Protein AF-A0A1V0A5S8-F1 (afdb_monomer_lite)

Radius of gyration: 26.84 Å; chains: 1; bounding box: 81×25×40 Å

Organism: NCBI:txid1909395

pLDDT: mean 71.63, std 12.15, range [44.25, 92.56]

Sequence (105 aa):
MRYRMTFAVGLAVGYVLGSRAGRERYEQIKRTAQRVADNPRVQEVAGIVGAQASKAAGMARSKVGGTLQQRIPFLNSDGHQPETGTGWPDEEVADQKARESGIPY

Structure (mmCIF, N/CA/C/O backbone):
data_AF-A0A1V0A5S8-F1
#
_entry.id   AF-A0A1V0A5S8-F1
#
loop_
_atom_site.group_PDB
_atom_site.id
_atom_site.type_symbol
_atom_site.label_atom_id
_atom_site.label_alt_id
_atom_site.label_comp_id
_atom_site.label_asym_id
_atom_site.label_entity_id
_atom_site.label_seq_id
_atom_site.pdbx_PDB_ins_code
_atom_site.Cartn_x
_atom_site.Cartn_y
_atom_site.Cartn_z
_atom_site.occupancy
_atom_site.B_iso_or_equiv
_atom_site.auth_seq_id
_atom_site.auth_comp_id
_atom_site.auth_asym_id
_atom_site.auth_atom_id
_atom_site.pdbx_PDB_model_num
ATOM 1 N N . MET A 1 1 ? -16.756 5.481 -13.721 1.00 66.56 1 MET A N 1
ATOM 2 C CA . MET A 1 1 ? -16.433 5.751 -12.294 1.00 66.56 1 MET A CA 1
ATOM 3 C C . MET A 1 1 ? -15.517 4.701 -11.638 1.00 66.56 1 MET A C 1
ATOM 5 O O . MET A 1 1 ? -14.664 5.101 -10.859 1.00 66.56 1 MET A O 1
ATOM 9 N N . ARG A 1 2 ? -15.614 3.395 -11.955 1.00 67.56 2 ARG A N 1
ATOM 10 C CA . ARG A 1 2 ? -14.848 2.305 -11.292 1.00 67.56 2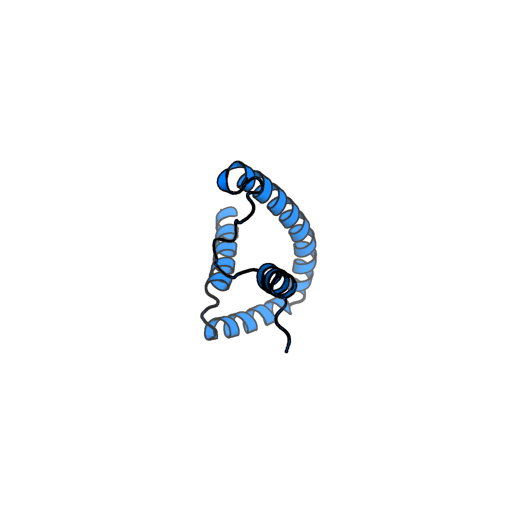 ARG A CA 1
ATOM 11 C C . ARG A 1 2 ? -13.312 2.455 -11.268 1.00 67.56 2 ARG A C 1
ATOM 13 O O . ARG A 1 2 ? -12.707 2.162 -10.247 1.00 67.56 2 ARG A O 1
ATOM 20 N N . TYR A 1 3 ? -12.693 2.973 -12.334 1.00 76.56 3 TYR A N 1
ATOM 21 C CA . TYR A 1 3 ? -11.224 3.094 -12.429 1.00 76.56 3 TYR A CA 1
ATOM 22 C C . TYR A 1 3 ? -10.617 4.140 -11.474 1.00 76.56 3 TYR A C 1
ATOM 24 O O . TYR A 1 3 ? -9.476 4.023 -11.038 1.00 76.56 3 TYR A O 1
ATOM 32 N N . ARG A 1 4 ? -11.395 5.170 -11.115 1.00 81.50 4 ARG A N 1
ATOM 33 C CA . ARG A 1 4 ? -10.944 6.242 -10.212 1.00 81.50 4 ARG A CA 1
ATOM 34 C C . ARG A 1 4 ? -10.854 5.746 -8.769 1.00 81.50 4 ARG A C 1
ATOM 36 O O . ARG A 1 4 ? -9.935 6.127 -8.058 1.00 81.50 4 ARG A O 1
ATOM 43 N N . MET A 1 5 ? -11.766 4.858 -8.368 1.00 87.75 5 MET A N 1
ATOM 44 C CA . MET A 1 5 ? -11.753 4.232 -7.042 1.00 87.75 5 MET A CA 1
ATOM 45 C C . MET A 1 5 ? -10.571 3.276 -6.881 1.00 87.75 5 MET A C 1
ATOM 47 O O . MET A 1 5 ? -9.856 3.367 -5.891 1.00 87.75 5 MET A O 1
ATOM 51 N N . THR A 1 6 ? -10.305 2.411 -7.865 1.00 86.75 6 THR A N 1
ATOM 52 C CA . THR A 1 6 ? -9.144 1.504 -7.814 1.00 86.75 6 THR A CA 1
ATOM 53 C C . THR A 1 6 ? -7.823 2.270 -7.816 1.00 86.75 6 THR A C 1
ATOM 55 O O . THR A 1 6 ? -6.911 1.917 -7.073 1.00 86.75 6 THR A O 1
ATOM 58 N N . PHE A 1 7 ? -7.732 3.354 -8.594 1.00 89.06 7 PHE A N 1
ATOM 59 C CA . PHE A 1 7 ? -6.561 4.228 -8.605 1.00 89.06 7 PHE A CA 1
ATOM 60 C C . PHE A 1 7 ? -6.364 4.951 -7.266 1.00 89.06 7 PHE A C 1
ATOM 62 O O . PHE A 1 7 ? -5.256 4.953 -6.744 1.00 89.06 7 PHE A O 1
ATOM 69 N N . ALA A 1 8 ? -7.430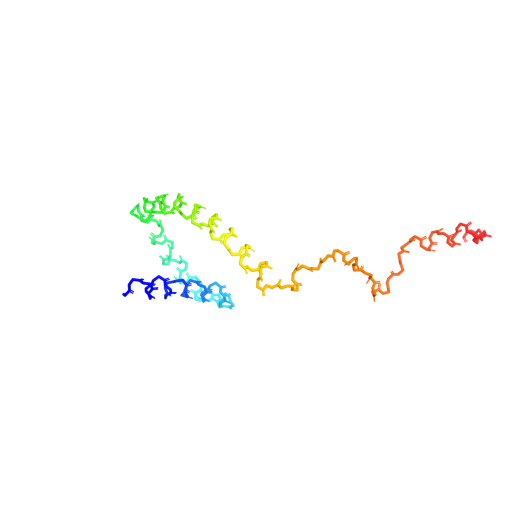 5.499 -6.674 1.00 92.56 8 ALA A N 1
ATOM 70 C CA . ALA A 1 8 ? -7.367 6.154 -5.368 1.00 92.56 8 ALA A CA 1
ATOM 71 C C . ALA A 1 8 ? -6.933 5.188 -4.253 1.00 92.56 8 ALA A C 1
ATOM 73 O O . ALA A 1 8 ? -6.089 5.540 -3.432 1.00 92.56 8 ALA A O 1
ATOM 74 N N . VAL A 1 9 ? -7.458 3.957 -4.256 1.00 89.94 9 VAL A N 1
ATOM 75 C CA . VAL A 1 9 ? -7.047 2.907 -3.310 1.00 89.94 9 VAL A CA 1
ATOM 76 C C . VAL A 1 9 ? -5.570 2.555 -3.501 1.00 89.94 9 VAL A C 1
ATOM 78 O O . VAL A 1 9 ? -4.825 2.515 -2.525 1.00 89.94 9 VAL A O 1
ATOM 81 N N . GLY A 1 10 ? -5.120 2.366 -4.745 1.00 89.81 10 GLY A N 1
ATOM 82 C CA . GLY A 1 10 ? -3.710 2.107 -5.047 1.00 89.81 10 GLY A CA 1
ATOM 83 C C . GLY A 1 10 ? -2.784 3.244 -4.601 1.00 89.81 10 GLY A C 1
ATOM 84 O O . GLY A 1 10 ? -1.748 2.987 -3.992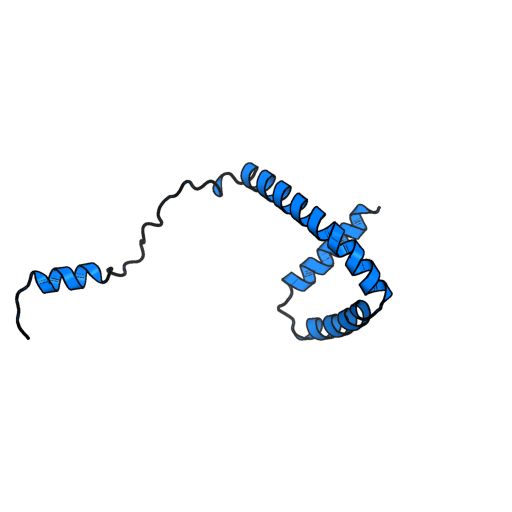 1.00 89.81 10 GLY A O 1
ATOM 85 N N . LEU A 1 11 ? -3.183 4.499 -4.833 1.00 92.25 11 LEU A N 1
ATOM 86 C CA . LEU A 1 11 ? -2.447 5.688 -4.394 1.00 92.25 11 LEU A CA 1
ATOM 87 C C . LEU A 1 11 ? -2.359 5.781 -2.872 1.00 92.25 11 LEU A C 1
ATOM 89 O O . LEU A 1 11 ? -1.288 6.067 -2.350 1.00 92.25 11 LEU A O 1
ATOM 93 N N . ALA A 1 12 ? -3.453 5.518 -2.157 1.00 87.19 12 ALA A N 1
ATOM 94 C CA . ALA A 1 12 ? -3.464 5.539 -0.699 1.00 87.19 12 ALA A CA 1
ATOM 95 C C . ALA A 1 12 ? -2.512 4.484 -0.113 1.00 87.19 12 ALA A C 1
ATOM 97 O O . ALA A 1 12 ? -1.707 4.797 0.763 1.00 87.19 12 ALA A O 1
ATOM 98 N N . VAL A 1 13 ? -2.551 3.253 -0.637 1.00 87.06 13 VAL A N 1
ATOM 99 C CA . VAL A 1 13 ? -1.642 2.173 -0.220 1.00 87.06 13 VAL A CA 1
ATOM 100 C C . VAL A 1 13 ? -0.185 2.526 -0.540 1.00 87.06 13 VAL A C 1
ATOM 102 O O . VAL A 1 13 ? 0.683 2.384 0.321 1.00 87.06 13 VAL A O 1
ATOM 105 N N . GLY A 1 14 ? 0.086 3.035 -1.745 1.00 86.75 14 GLY A N 1
ATOM 106 C CA . GLY A 1 14 ? 1.423 3.466 -2.157 1.00 86.75 14 GLY A CA 1
ATOM 107 C C . GLY A 1 14 ? 1.960 4.632 -1.325 1.00 86.75 14 GLY A C 1
ATOM 108 O O . GLY A 1 14 ? 3.128 4.625 -0.946 1.00 86.75 14 GLY A O 1
ATOM 109 N N . TYR A 1 15 ? 1.103 5.593 -0.973 1.00 84.00 15 TYR A N 1
ATOM 110 C CA . TYR A 1 15 ? 1.467 6.737 -0.142 1.00 84.00 15 TYR A CA 1
ATOM 111 C C . TYR A 1 15 ? 1.853 6.304 1.271 1.00 84.00 15 TYR A C 1
ATOM 113 O O . TYR A 1 15 ? 2.881 6.744 1.761 1.00 84.00 15 TYR A O 1
ATOM 121 N N . VAL A 1 16 ? 1.105 5.386 1.895 1.00 76.44 16 VAL A N 1
ATOM 122 C CA . VAL A 1 16 ? 1.431 4.867 3.237 1.00 76.44 16 VAL A CA 1
ATOM 123 C C . VAL A 1 16 ? 2.746 4.081 3.242 1.00 76.44 16 VAL A C 1
ATOM 125 O O . VAL A 1 16 ? 3.542 4.227 4.172 1.00 76.44 16 VAL A O 1
ATOM 128 N N . LEU A 1 17 ? 2.997 3.260 2.212 1.00 80.56 17 LEU A N 1
ATOM 129 C CA . LEU A 1 17 ? 4.266 2.537 2.073 1.00 80.56 17 LEU A CA 1
ATOM 130 C C . LEU A 1 17 ? 5.447 3.483 1.798 1.00 80.56 17 LEU A C 1
ATOM 132 O O . LEU A 1 17 ? 6.524 3.273 2.350 1.00 80.56 17 LEU A O 1
ATOM 136 N N . GLY A 1 18 ? 5.252 4.519 0.977 1.00 76.56 18 GLY A N 1
ATOM 137 C CA . GLY A 1 18 ? 6.275 5.524 0.670 1.00 76.56 18 GLY A CA 1
ATOM 138 C C . GLY A 1 18 ? 6.539 6.490 1.828 1.00 76.56 18 GLY A C 1
ATOM 139 O O . GLY A 1 18 ? 7.671 6.907 2.047 1.00 76.56 18 GLY A O 1
ATOM 140 N N . SER A 1 19 ? 5.520 6.790 2.634 1.00 72.38 19 SER A N 1
ATOM 141 C CA . SER A 1 19 ? 5.603 7.688 3.787 1.00 72.38 19 SER A CA 1
ATOM 142 C C . SER A 1 19 ? 6.019 6.981 5.081 1.00 72.38 19 SER A C 1
ATOM 144 O O . SER A 1 19 ? 5.787 7.518 6.167 1.00 72.38 19 SER A O 1
ATOM 146 N N . ARG A 1 20 ? 6.611 5.776 5.013 1.00 65.50 20 ARG A N 1
ATOM 147 C CA . ARG A 1 20 ? 6.969 4.933 6.178 1.00 65.50 20 ARG A CA 1
ATOM 148 C C . ARG A 1 20 ? 7.935 5.597 7.184 1.00 65.50 20 ARG A C 1
ATOM 150 O O . ARG A 1 20 ? 8.244 5.006 8.212 1.00 65.50 20 ARG A O 1
ATOM 157 N N . ALA A 1 21 ? 8.354 6.840 6.958 1.00 63.34 21 ALA A N 1
ATOM 158 C CA . ALA A 1 21 ? 9.097 7.667 7.907 1.00 63.34 21 ALA A CA 1
ATOM 159 C C . ALA A 1 21 ? 8.311 8.062 9.186 1.00 63.34 21 ALA A C 1
ATOM 161 O O . ALA A 1 21 ? 8.920 8.525 10.145 1.00 63.34 21 ALA A O 1
ATOM 162 N N . GLY A 1 22 ? 6.984 7.867 9.257 1.00 62.25 22 GLY A N 1
ATOM 163 C CA . GLY A 1 22 ? 6.167 8.222 10.433 1.00 62.25 22 GLY A CA 1
ATOM 164 C C . GLY A 1 22 ? 5.743 7.023 11.291 1.00 62.25 22 GLY A C 1
ATOM 165 O O . GLY A 1 22 ? 4.676 6.450 11.061 1.00 62.25 22 GLY A O 1
ATOM 166 N N . ARG A 1 23 ? 6.535 6.644 12.307 1.00 66.25 23 ARG A N 1
ATOM 167 C CA . ARG A 1 23 ? 6.246 5.474 13.171 1.00 66.25 23 ARG A CA 1
ATOM 168 C C . ARG A 1 23 ? 4.921 5.559 13.943 1.00 66.25 23 ARG A C 1
ATOM 170 O O . ARG A 1 23 ? 4.296 4.527 14.162 1.00 66.25 23 ARG A O 1
ATOM 177 N N . GLU A 1 24 ? 4.456 6.752 14.310 1.00 64.12 24 GLU A N 1
ATOM 178 C CA . GLU A 1 24 ? 3.203 6.916 15.072 1.00 64.12 24 GLU A CA 1
ATOM 179 C C . GLU A 1 24 ? 1.944 6.563 14.272 1.00 64.12 24 GLU A C 1
ATOM 181 O O . GLU A 1 24 ? 1.029 5.925 14.793 1.00 64.12 24 GLU A O 1
ATOM 186 N N . ARG A 1 25 ? 1.883 6.937 12.988 1.00 67.25 25 ARG A N 1
ATOM 187 C CA . ARG A 1 25 ? 0.710 6.639 12.149 1.00 67.25 25 ARG A CA 1
ATOM 188 C C . ARG A 1 25 ? 0.660 5.186 11.707 1.00 67.25 25 ARG A C 1
ATOM 190 O O . ARG A 1 25 ? -0.431 4.646 11.531 1.00 67.25 25 ARG A O 1
ATOM 197 N N . TYR A 1 26 ? 1.815 4.543 11.571 1.00 66.88 26 TYR A N 1
ATOM 198 C CA . TYR A 1 26 ? 1.879 3.142 11.179 1.00 66.88 26 TYR A CA 1
ATOM 199 C C . TYR A 1 26 ? 1.233 2.227 12.227 1.00 66.88 26 TYR A C 1
ATOM 201 O O . TYR A 1 26 ? 0.475 1.337 11.860 1.00 66.88 26 TYR A O 1
ATOM 209 N N . GLU A 1 27 ? 1.448 2.482 13.521 1.00 70.81 27 GLU A N 1
ATOM 210 C CA . GLU A 1 27 ? 0.882 1.661 14.603 1.00 70.81 27 GLU A CA 1
ATOM 211 C C . GLU A 1 27 ? -0.653 1.749 14.685 1.00 70.81 27 GLU A C 1
ATOM 213 O O . GLU A 1 27 ? -1.334 0.733 14.859 1.00 70.81 27 GLU A O 1
ATOM 218 N N . GLN A 1 28 ? -1.232 2.938 14.475 1.00 66.81 28 GLN A N 1
ATOM 219 C CA . GLN A 1 28 ? -2.694 3.102 14.454 1.00 66.81 28 GLN A CA 1
ATOM 220 C C . GLN A 1 28 ? -3.335 2.406 13.249 1.00 66.81 28 GLN A C 1
ATOM 222 O O . GLN A 1 28 ? -4.351 1.710 13.374 1.00 66.81 28 GLN A O 1
ATOM 227 N N . ILE A 1 29 ? -2.715 2.553 12.077 1.00 73.62 29 ILE A N 1
ATOM 228 C CA . ILE A 1 29 ? -3.161 1.882 10.855 1.00 73.62 29 ILE A CA 1
ATOM 229 C C . ILE A 1 29 ? -3.009 0.368 11.013 1.00 73.62 29 ILE A C 1
ATOM 231 O O . ILE A 1 29 ? -3.924 -0.364 10.652 1.00 73.62 29 ILE A O 1
ATOM 235 N N . LYS A 1 30 ? -1.918 -0.104 11.624 1.00 76.19 30 LYS A N 1
ATOM 236 C CA . LYS A 1 30 ? -1.654 -1.524 11.864 1.00 76.19 30 LYS A CA 1
ATOM 237 C C . LYS A 1 30 ? -2.724 -2.163 12.739 1.00 76.19 30 LYS A C 1
ATOM 239 O O . LYS A 1 30 ? -3.286 -3.165 12.324 1.00 76.19 30 LYS A O 1
ATOM 244 N N . ARG A 1 31 ? -3.087 -1.569 13.884 1.00 77.69 31 ARG A N 1
ATOM 245 C CA . ARG A 1 31 ? -4.177 -2.093 14.741 1.00 77.69 31 ARG A CA 1
ATOM 246 C C . ARG A 1 31 ? -5.503 -2.226 13.997 1.00 77.69 31 ARG A C 1
ATOM 248 O O . ARG A 1 31 ? -6.239 -3.191 14.194 1.00 77.69 31 ARG A O 1
ATOM 255 N N . THR A 1 32 ? -5.808 -1.242 13.160 1.00 7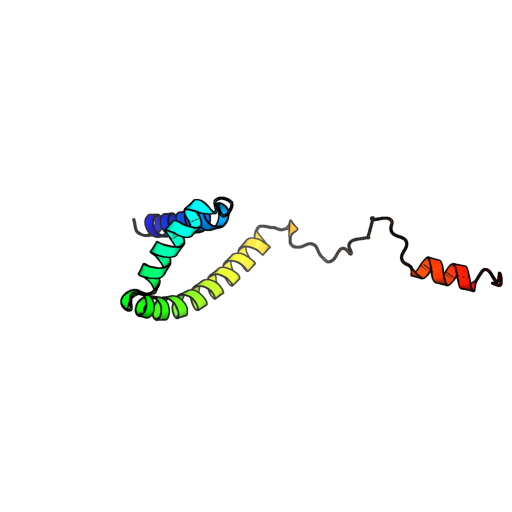6.88 32 THR A N 1
ATOM 256 C CA . THR A 1 32 ? -7.063 -1.205 12.404 1.00 76.88 32 THR A CA 1
ATOM 257 C C . THR A 1 32 ? -7.030 -2.220 11.263 1.00 76.88 32 THR A C 1
ATOM 259 O O . THR A 1 32 ? -7.983 -2.970 11.079 1.00 76.88 32 THR A O 1
ATOM 262 N N . ALA A 1 33 ? -5.902 -2.317 10.559 1.00 78.06 33 ALA A N 1
ATOM 263 C CA . ALA A 1 33 ? -5.660 -3.318 9.530 1.00 78.06 33 ALA A CA 1
ATOM 264 C C . ALA A 1 33 ? -5.709 -4.743 10.096 1.00 78.06 33 ALA A C 1
ATOM 266 O O . ALA A 1 33 ? -6.298 -5.610 9.461 1.00 78.06 33 ALA A O 1
ATOM 267 N N . GLN A 1 34 ? -5.168 -4.969 11.297 1.00 78.75 34 GLN A N 1
ATOM 268 C CA . GLN A 1 34 ? -5.206 -6.262 11.984 1.00 78.75 34 GLN A CA 1
ATOM 269 C C . GLN A 1 34 ? -6.655 -6.705 12.215 1.00 78.75 34 GLN A C 1
ATOM 271 O O . GLN A 1 34 ? -7.052 -7.762 11.748 1.00 78.75 34 GLN A O 1
ATOM 276 N N . ARG A 1 35 ? -7.494 -5.838 12.803 1.00 80.06 35 ARG A N 1
ATOM 277 C CA . ARG A 1 35 ? -8.923 -6.138 13.021 1.00 80.06 35 ARG A CA 1
ATOM 278 C C . ARG A 1 35 ? -9.692 -6.412 11.735 1.00 80.06 35 ARG A C 1
ATOM 280 O O . ARG A 1 35 ? -10.619 -7.216 11.735 1.00 80.06 35 ARG A O 1
ATOM 287 N N . VAL A 1 36 ? -9.356 -5.707 10.658 1.00 81.75 36 VAL A N 1
ATOM 288 C CA . VAL A 1 36 ? -9.988 -5.928 9.354 1.00 81.75 36 VAL A CA 1
ATOM 289 C C . VAL A 1 36 ? -9.530 -7.264 8.766 1.00 81.75 36 VAL A C 1
ATOM 291 O O . VAL A 1 36 ? -10.364 -8.008 8.263 1.00 81.75 36 VAL A O 1
ATOM 294 N N . ALA A 1 37 ? -8.244 -7.598 8.876 1.00 79.38 37 ALA A N 1
ATOM 295 C CA . ALA A 1 37 ? -7.687 -8.870 8.419 1.00 79.38 37 ALA A CA 1
ATOM 296 C C . ALA A 1 37 ? -8.200 -10.078 9.226 1.00 79.38 37 ALA A C 1
ATOM 298 O O . ALA A 1 37 ? -8.411 -11.147 8.656 1.00 79.38 37 ALA A O 1
ATOM 299 N N . ASP A 1 38 ? -8.460 -9.901 10.522 1.00 80.69 38 ASP A N 1
ATOM 300 C CA . ASP A 1 38 ? -8.976 -10.948 11.412 1.00 80.69 38 ASP A CA 1
ATOM 301 C C . ASP A 1 38 ? -10.449 -11.307 11.133 1.00 80.69 38 ASP A C 1
ATOM 303 O O . ASP A 1 38 ? -10.954 -12.308 11.639 1.00 80.69 38 ASP A O 1
ATOM 307 N N . ASN A 1 39 ? -11.166 -10.527 10.315 1.00 83.81 39 ASN A N 1
ATOM 308 C CA . ASN A 1 39 ? -12.556 -10.822 9.983 1.00 83.81 39 ASN A CA 1
ATOM 309 C C . ASN A 1 39 ? -12.646 -12.006 8.992 1.00 83.81 39 ASN A C 1
ATOM 311 O O . ASN A 1 39 ? -12.062 -11.928 7.907 1.00 83.81 39 ASN A O 1
ATOM 315 N N . PRO A 1 40 ? -13.432 -13.064 9.278 1.00 76.25 40 PRO A N 1
ATOM 316 C CA . PRO A 1 40 ? -13.559 -14.231 8.398 1.00 76.25 40 PRO A CA 1
ATOM 317 C C . PRO A 1 40 ? -14.026 -13.881 6.978 1.00 76.25 40 PRO A C 1
ATOM 319 O O . PRO A 1 40 ? -13.574 -14.495 6.015 1.00 76.25 40 PRO A O 1
ATOM 322 N N . ARG A 1 41 ? -14.841 -12.828 6.811 1.00 81.31 41 ARG A N 1
ATOM 323 C CA . ARG A 1 41 ? -15.244 -12.341 5.478 1.00 81.31 41 ARG A CA 1
ATOM 324 C C . ARG A 1 41 ? -14.065 -11.811 4.668 1.00 81.31 41 ARG A C 1
ATOM 326 O O . ARG A 1 41 ? -14.045 -11.926 3.448 1.00 81.31 41 ARG A O 1
ATOM 333 N N . VAL A 1 42 ? -13.085 -11.210 5.337 1.00 77.75 42 VAL A N 1
ATOM 334 C CA . VAL A 1 42 ? -11.879 -10.692 4.688 1.00 77.75 42 VAL A CA 1
ATOM 335 C C . VAL A 1 42 ? -10.918 -11.829 4.371 1.00 77.75 42 VAL A C 1
ATOM 337 O O . VAL A 1 42 ? -10.298 -11.782 3.319 1.00 77.75 42 VAL A O 1
ATOM 340 N N . GLN A 1 43 ? -10.844 -12.876 5.197 1.00 80.44 43 GLN A N 1
ATOM 341 C CA . GLN A 1 43 ? -10.042 -14.071 4.906 1.00 80.44 43 GLN A CA 1
ATOM 342 C C . GLN A 1 43 ? -10.568 -14.846 3.689 1.00 80.44 43 GLN A C 1
ATOM 344 O O . GLN A 1 43 ? -9.791 -15.223 2.813 1.00 80.44 43 GLN A O 1
ATOM 349 N N . GLU A 1 44 ? -11.887 -15.020 3.591 1.00 78.75 44 GLU A N 1
ATOM 350 C CA . GLU A 1 44 ? -12.535 -15.679 2.451 1.00 78.75 44 GLU A CA 1
ATOM 351 C C . GLU A 1 44 ? -12.297 -14.899 1.148 1.00 78.75 44 GLU A C 1
ATOM 353 O O . GLU A 1 44 ? -11.857 -15.451 0.135 1.00 78.75 44 GLU A O 1
ATOM 358 N N . VAL A 1 4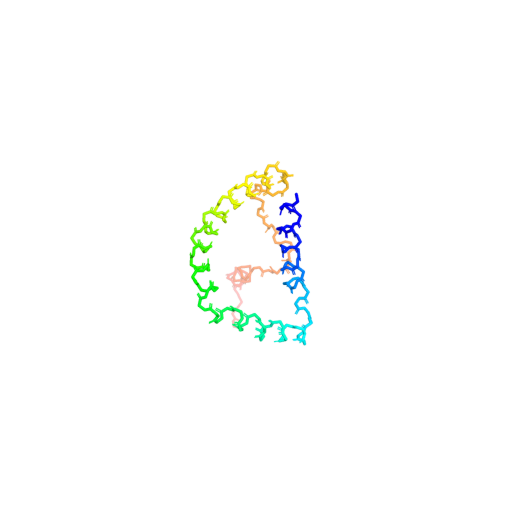5 ? -12.479 -13.576 1.196 1.00 81.62 45 VAL A N 1
ATOM 359 C CA . VAL A 1 45 ? -12.189 -12.692 0.062 1.00 81.62 45 VAL A CA 1
ATOM 360 C C . VAL A 1 45 ? -10.692 -12.661 -0.245 1.00 81.62 45 VAL A C 1
ATOM 362 O O . VAL A 1 45 ? -10.321 -12.689 -1.415 1.00 81.62 45 VAL A O 1
ATOM 365 N N . ALA A 1 46 ? -9.816 -12.658 0.760 1.00 80.88 46 ALA A N 1
ATOM 366 C CA . ALA A 1 46 ? -8.368 -12.672 0.572 1.00 80.88 46 ALA A CA 1
ATOM 367 C C . ALA A 1 46 ? -7.887 -13.954 -0.118 1.00 80.88 46 ALA A C 1
ATOM 369 O O . ALA A 1 46 ? -6.987 -13.873 -0.950 1.00 80.88 46 ALA A O 1
ATOM 370 N N . GLY A 1 47 ? -8.502 -15.109 0.153 1.00 78.25 47 GLY A N 1
ATOM 371 C CA . GLY A 1 47 ? -8.199 -16.358 -0.553 1.00 78.25 47 GLY A CA 1
ATOM 372 C C . GLY A 1 47 ? -8.525 -16.279 -2.048 1.00 78.25 47 GLY A C 1
ATOM 373 O O . GLY A 1 47 ? -7.689 -16.597 -2.897 1.00 78.25 47 GLY A O 1
ATOM 374 N N . ILE A 1 48 ? -9.713 -15.769 -2.385 1.00 81.06 48 ILE A N 1
ATOM 375 C CA . ILE A 1 48 ? -10.165 -15.605 -3.777 1.00 81.06 48 ILE A CA 1
ATOM 376 C C . ILE A 1 48 ? -9.325 -14.543 -4.501 1.00 81.06 48 ILE A C 1
ATOM 378 O O . ILE A 1 48 ? -8.861 -14.746 -5.628 1.00 81.06 48 ILE A O 1
ATOM 382 N N . VAL A 1 49 ? -9.100 -13.410 -3.836 1.00 81.94 49 VAL A N 1
ATOM 383 C CA . VAL A 1 49 ? -8.302 -12.298 -4.353 1.00 81.94 49 VAL A CA 1
ATOM 384 C C . VAL A 1 49 ? -6.843 -12.706 -4.490 1.00 81.94 49 VAL A C 1
ATOM 386 O O . VAL A 1 49 ? -6.230 -12.322 -5.472 1.00 81.94 49 VAL A O 1
ATOM 389 N N . GLY A 1 50 ? -6.287 -13.519 -3.591 1.00 79.19 50 GLY A N 1
ATOM 390 C CA . GLY A 1 50 ? -4.906 -14.000 -3.656 1.00 79.19 50 GLY A CA 1
ATOM 391 C C . GLY A 1 50 ? -4.627 -14.812 -4.922 1.00 79.19 50 GLY A C 1
ATOM 392 O O . GLY A 1 50 ? -3.665 -14.537 -5.639 1.00 79.19 50 GLY A O 1
ATOM 393 N N . ALA A 1 51 ? -5.518 -15.746 -5.267 1.00 81.12 51 ALA A N 1
ATOM 394 C CA . ALA A 1 51 ? -5.395 -16.537 -6.493 1.00 81.12 51 ALA A CA 1
ATOM 395 C C . ALA A 1 51 ? -5.467 -15.669 -7.766 1.00 81.12 51 ALA A C 1
ATOM 397 O O . ALA A 1 51 ? -4.711 -15.876 -8.722 1.00 81.12 51 ALA A O 1
ATOM 398 N N . GLN A 1 52 ? -6.348 -14.664 -7.781 1.00 82.25 52 GLN A N 1
ATOM 399 C CA . GLN A 1 52 ? -6.454 -13.714 -8.892 1.00 82.25 52 GLN A CA 1
ATOM 400 C C . GLN A 1 52 ? -5.288 -12.719 -8.922 1.00 82.25 52 GLN A C 1
ATOM 402 O O . GLN A 1 52 ? -4.801 -12.375 -10.000 1.00 82.25 52 GLN A O 1
ATOM 407 N N . ALA A 1 53 ? -4.800 -12.304 -7.756 1.00 84.12 53 ALA A N 1
ATOM 408 C CA . ALA A 1 53 ? -3.688 -11.386 -7.593 1.00 84.12 53 ALA A CA 1
ATOM 409 C C . ALA A 1 53 ? -2.397 -11.999 -8.126 1.00 84.12 53 ALA A C 1
ATOM 411 O O . ALA A 1 53 ? -1.675 -11.305 -8.829 1.00 84.12 53 ALA A O 1
ATOM 412 N N . SER A 1 54 ? -2.129 -13.289 -7.899 1.00 83.12 54 SER A N 1
ATOM 413 C CA . SER A 1 54 ? -0.943 -13.949 -8.465 1.00 83.12 54 SER A CA 1
ATOM 414 C C . SER A 1 54 ? -0.968 -13.977 -9.998 1.00 83.12 54 SER A C 1
ATOM 416 O O . SER A 1 54 ? 0.036 -13.661 -10.637 1.00 83.12 54 SER A O 1
ATOM 418 N N . LYS A 1 55 ? -2.125 -14.271 -10.612 1.00 84.44 55 LYS A N 1
ATOM 419 C CA . LYS A 1 55 ? -2.284 -14.206 -12.078 1.00 84.44 55 LYS A CA 1
ATOM 420 C C . LYS A 1 55 ? -2.137 -12.778 -12.606 1.00 84.44 55 LYS A C 1
ATOM 422 O O . LYS A 1 55 ? -1.438 -12.555 -13.594 1.00 84.44 55 LYS A O 1
ATOM 427 N N . ALA A 1 56 ? -2.771 -11.812 -11.944 1.00 85.31 56 ALA A N 1
ATOM 428 C CA . ALA A 1 56 ? -2.685 -10.403 -12.306 1.00 85.31 56 ALA A CA 1
ATOM 429 C C . ALA A 1 56 ? -1.261 -9.853 -12.133 1.00 85.31 56 ALA A C 1
ATOM 431 O O . ALA A 1 56 ? -0.792 -9.116 -12.992 1.00 85.31 56 ALA A O 1
ATOM 432 N N . ALA A 1 57 ? -0.548 -10.252 -11.080 1.00 85.12 57 ALA A N 1
ATOM 433 C CA . ALA A 1 57 ? 0.836 -9.876 -10.816 1.00 85.12 57 ALA A CA 1
ATOM 434 C C . ALA A 1 57 ? 1.793 -10.470 -11.854 1.00 85.12 57 ALA A C 1
ATOM 436 O O . ALA A 1 57 ? 2.691 -9.769 -12.314 1.00 85.12 57 ALA A O 1
ATOM 437 N N . GLY A 1 58 ? 1.577 -11.722 -12.271 1.00 86.25 58 GLY A N 1
ATOM 438 C CA . GLY A 1 58 ? 2.310 -12.332 -13.382 1.00 86.25 58 GLY A CA 1
ATOM 439 C C . GLY A 1 58 ? 2.128 -11.540 -14.679 1.00 86.25 58 GLY A C 1
ATOM 440 O O . GLY A 1 58 ? 3.106 -11.097 -15.276 1.00 86.25 58 GLY A O 1
ATOM 441 N N . MET A 1 59 ? 0.878 -11.255 -15.058 1.00 85.94 59 MET A N 1
ATOM 442 C CA . MET A 1 59 ? 0.572 -10.436 -16.239 1.00 85.94 59 MET A CA 1
ATOM 443 C C . MET A 1 59 ? 1.115 -9.006 -16.133 1.00 85.94 59 MET A C 1
ATOM 445 O O . MET A 1 59 ? 1.622 -8.467 -17.117 1.00 85.94 59 MET A O 1
ATOM 449 N N . ALA A 1 60 ? 1.033 -8.389 -14.954 1.00 84.94 60 ALA A N 1
ATOM 450 C CA . ALA A 1 60 ? 1.570 -7.061 -14.704 1.00 84.94 60 ALA A CA 1
ATOM 451 C C . ALA A 1 60 ? 3.094 -7.050 -14.850 1.00 84.94 60 ALA A C 1
ATOM 453 O O . ALA A 1 60 ? 3.604 -6.185 -15.548 1.00 84.94 60 ALA A O 1
ATOM 454 N N . ARG A 1 61 ? 3.822 -8.027 -14.290 1.00 83.31 61 ARG A N 1
ATOM 455 C CA . ARG A 1 61 ? 5.280 -8.149 -14.465 1.00 83.31 61 ARG A CA 1
ATOM 456 C C . ARG A 1 61 ? 5.666 -8.332 -15.927 1.00 83.31 61 ARG A C 1
ATOM 458 O O . ARG A 1 61 ? 6.563 -7.638 -16.384 1.00 83.31 61 ARG A O 1
ATOM 465 N N . SER A 1 62 ? 4.974 -9.192 -16.674 1.00 82.56 62 SER A N 1
ATOM 466 C CA . SER A 1 62 ? 5.269 -9.402 -18.098 1.00 82.56 62 SER A CA 1
ATOM 467 C C . SER A 1 62 ? 5.009 -8.150 -18.939 1.00 82.56 62 SER A C 1
ATOM 469 O O . SER A 1 62 ? 5.831 -7.788 -19.777 1.00 82.56 62 SER A O 1
ATOM 471 N N . LYS A 1 63 ? 3.896 -7.444 -18.698 1.00 82.38 63 LYS A N 1
ATOM 472 C CA . LYS A 1 63 ? 3.591 -6.197 -19.414 1.00 82.38 63 LYS A CA 1
ATOM 473 C C . LYS A 1 63 ? 4.515 -5.060 -19.007 1.00 82.38 63 LYS A C 1
ATOM 475 O O . LYS A 1 63 ? 4.981 -4.330 -19.873 1.00 82.38 63 LYS A O 1
ATOM 480 N N . VAL A 1 64 ? 4.787 -4.899 -17.718 1.00 80.12 64 VAL A N 1
ATOM 481 C CA . VAL A 1 64 ? 5.671 -3.849 -17.207 1.00 80.12 64 VAL A CA 1
ATOM 482 C C . VAL A 1 64 ? 7.107 -4.112 -17.650 1.00 80.12 64 VAL A C 1
ATOM 484 O O . VAL A 1 64 ? 7.724 -3.190 -18.153 1.00 80.12 64 VAL A O 1
ATOM 487 N N . GLY A 1 65 ? 7.600 -5.351 -17.599 1.00 77.62 65 GLY A N 1
ATOM 488 C CA . GLY A 1 65 ? 8.910 -5.730 -18.135 1.00 77.62 65 GLY A CA 1
ATOM 489 C C . GLY A 1 65 ? 9.031 -5.444 -19.631 1.00 77.62 65 GLY A C 1
ATOM 490 O O . GLY A 1 65 ? 9.924 -4.713 -20.032 1.00 77.62 65 GLY A O 1
ATOM 491 N N . GLY A 1 66 ? 8.081 -5.909 -20.452 1.00 73.12 66 GLY A N 1
ATOM 492 C CA . GLY A 1 66 ? 8.116 -5.666 -21.900 1.00 73.12 66 GLY A CA 1
ATOM 493 C C . GLY A 1 66 ? 7.960 -4.190 -22.286 1.00 73.12 66 GLY A C 1
ATOM 494 O O . GLY A 1 66 ? 8.628 -3.709 -23.195 1.00 73.12 66 GLY A O 1
ATOM 495 N N . THR A 1 67 ? 7.112 -3.438 -21.579 1.00 75.31 67 THR A N 1
ATOM 496 C CA . THR A 1 67 ? 6.873 -2.020 -21.897 1.00 75.31 67 THR A CA 1
ATOM 497 C C . THR A 1 67 ? 7.966 -1.111 -21.334 1.00 75.31 67 THR A C 1
ATOM 499 O O . THR A 1 67 ? 8.289 -0.107 -21.964 1.00 75.31 67 THR A O 1
ATOM 502 N N . LEU A 1 68 ? 8.546 -1.441 -20.174 1.00 73.19 68 LEU A N 1
ATOM 503 C CA . LEU A 1 68 ? 9.694 -0.721 -19.619 1.00 73.19 68 LEU A CA 1
ATOM 504 C C . LEU A 1 68 ? 10.947 -0.979 -20.447 1.00 73.19 68 LEU A C 1
ATOM 506 O O . LEU A 1 68 ? 11.587 -0.005 -20.818 1.00 73.19 68 LEU A O 1
ATOM 510 N N . GLN A 1 69 ? 11.244 -2.231 -20.817 1.00 66.75 69 GLN A N 1
ATOM 511 C CA . GLN A 1 69 ? 12.386 -2.545 -21.687 1.00 66.75 69 GLN A CA 1
ATOM 512 C C . GLN A 1 69 ? 12.286 -1.799 -23.025 1.00 66.75 69 GLN A C 1
ATOM 514 O O . GLN A 1 69 ? 13.276 -1.297 -23.541 1.00 66.75 69 GLN A O 1
ATOM 519 N N . GLN A 1 70 ? 11.069 -1.670 -23.563 1.00 68.69 70 GLN A N 1
ATOM 520 C CA . GLN A 1 70 ? 10.836 -0.999 -24.841 1.00 68.69 70 GLN A CA 1
ATOM 521 C C . GLN A 1 70 ? 10.834 0.536 -24.755 1.00 68.69 70 GLN A C 1
ATOM 523 O O . GLN A 1 70 ? 11.100 1.203 -25.751 1.00 68.69 70 GLN A O 1
ATOM 528 N N . ARG A 1 71 ? 10.505 1.122 -23.596 1.00 70.50 71 ARG A N 1
ATOM 529 C CA . ARG A 1 71 ? 10.473 2.587 -23.405 1.00 70.50 71 ARG A CA 1
ATOM 530 C C . ARG A 1 71 ? 11.733 3.150 -22.765 1.00 70.50 71 ARG A C 1
ATOM 532 O O . ARG A 1 71 ? 11.929 4.361 -22.807 1.00 70.50 71 ARG A O 1
ATOM 539 N N . ILE A 1 72 ? 12.558 2.295 -22.176 1.00 67.19 72 ILE A N 1
ATOM 540 C CA . ILE A 1 72 ? 13.797 2.661 -21.509 1.00 67.19 72 ILE A CA 1
ATOM 541 C C . ILE A 1 72 ? 14.967 2.017 -22.271 1.00 67.19 72 ILE A C 1
ATOM 543 O O . ILE A 1 72 ? 15.454 0.957 -21.882 1.00 67.19 72 ILE A O 1
ATOM 547 N N . PRO A 1 73 ? 15.448 2.653 -23.356 1.00 61.28 73 PRO A N 1
ATOM 548 C CA . PRO A 1 73 ? 16.604 2.159 -24.104 1.00 61.28 73 PRO A CA 1
ATOM 549 C C . PRO A 1 73 ? 17.908 2.191 -23.287 1.00 61.28 73 PRO A C 1
ATOM 551 O O . PRO A 1 73 ? 18.856 1.512 -23.650 1.00 61.28 73 PRO A O 1
ATOM 554 N N . PHE A 1 74 ? 17.957 2.919 -22.162 1.00 65.56 74 PHE A N 1
ATOM 555 C CA . PHE A 1 74 ? 19.138 2.998 -21.291 1.00 65.56 74 PHE A CA 1
ATOM 556 C C . PHE A 1 74 ? 19.279 1.837 -20.288 1.00 65.56 74 PHE A C 1
ATOM 558 O O . PHE A 1 74 ? 20.268 1.782 -19.568 1.00 65.56 74 PHE A O 1
ATOM 565 N N . LEU A 1 75 ? 18.299 0.926 -20.200 1.00 66.94 75 LEU A N 1
ATOM 566 C CA . LEU A 1 75 ? 18.434 -0.325 -19.434 1.00 66.94 75 LEU A CA 1
ATOM 567 C C . LEU A 1 75 ? 18.994 -1.471 -20.298 1.00 66.94 75 LEU A C 1
ATOM 569 O O . LEU A 1 75 ? 19.409 -2.488 -19.747 1.00 66.94 75 LEU A O 1
ATOM 573 N N . ASN A 1 76 ? 19.049 -1.300 -21.626 1.00 62.09 76 ASN A N 1
ATOM 574 C CA . ASN A 1 76 ? 19.874 -2.114 -22.523 1.00 62.09 76 ASN A CA 1
ATOM 575 C C . ASN A 1 76 ? 21.315 -1.585 -22.483 1.00 62.09 76 ASN A C 1
ATOM 577 O O . ASN A 1 76 ? 21.833 -1.072 -23.469 1.00 62.09 76 ASN A O 1
ATOM 581 N N . SER A 1 77 ? 21.956 -1.667 -21.322 1.00 59.91 77 SER A N 1
ATOM 582 C CA . SER A 1 77 ? 23.412 -1.605 -21.289 1.00 59.91 77 SER A CA 1
ATOM 583 C C . SER A 1 77 ? 23.906 -3.027 -21.495 1.00 59.91 77 SER A C 1
ATOM 585 O O . SER A 1 77 ? 23.939 -3.825 -20.558 1.00 59.91 77 SER A O 1
ATOM 587 N N . ASP A 1 78 ? 24.228 -3.350 -22.748 1.00 56.59 78 ASP A N 1
ATOM 588 C CA . ASP A 1 78 ? 25.115 -4.459 -23.082 1.00 56.59 78 ASP A CA 1
ATOM 589 C C . ASP A 1 78 ? 26.324 -4.401 -22.148 1.00 56.59 78 ASP A C 1
ATOM 591 O O . ASP A 1 78 ? 26.883 -3.324 -21.941 1.00 56.59 78 ASP A O 1
ATOM 595 N N . GLY A 1 79 ? 26.678 -5.537 -21.547 1.00 53.72 79 GLY A N 1
ATOM 596 C CA . GLY A 1 79 ? 27.652 -5.650 -20.464 1.00 53.72 79 GLY A CA 1
ATOM 597 C C . GLY A 1 79 ? 28.949 -4.872 -20.689 1.00 53.72 79 GLY A C 1
ATOM 598 O O . GLY A 1 79 ? 29.934 -5.421 -21.169 1.00 53.72 79 GLY A O 1
ATOM 599 N N . HIS A 1 80 ? 28.965 -3.613 -20.263 1.00 48.00 80 HIS A N 1
ATOM 600 C CA . HIS A 1 80 ? 30.179 -2.885 -19.961 1.00 48.00 80 HIS A CA 1
ATOM 601 C C . HIS A 1 80 ? 30.501 -3.188 -18.509 1.00 48.00 80 HIS A C 1
ATOM 603 O O . HIS A 1 80 ? 29.835 -2.745 -17.573 1.00 48.00 80 HIS A O 1
ATOM 609 N N . GLN A 1 81 ? 31.487 -4.067 -18.383 1.00 52.97 81 GLN A N 1
ATOM 610 C CA . GLN A 1 81 ? 32.340 -4.251 -17.227 1.00 52.97 81 GLN A CA 1
ATOM 611 C C . GLN A 1 81 ? 32.486 -2.912 -16.487 1.00 52.97 81 GLN A C 1
ATOM 613 O O . GLN A 1 81 ? 32.944 -1.952 -17.103 1.00 52.97 81 GLN A O 1
ATOM 618 N N . PRO A 1 82 ? 32.071 -2.793 -15.213 1.00 51.62 82 PRO A N 1
ATOM 619 C CA . PRO A 1 82 ? 32.476 -1.651 -14.420 1.00 51.62 82 PRO A CA 1
ATOM 620 C C . PRO A 1 82 ? 33.984 -1.787 -14.237 1.00 51.62 82 PRO A C 1
ATOM 622 O O . PRO A 1 82 ? 34.458 -2.507 -13.363 1.00 51.62 82 PRO A O 1
ATOM 625 N N . GLU A 1 83 ? 34.732 -1.142 -15.125 1.00 51.28 83 GLU A N 1
ATOM 626 C CA . GLU A 1 83 ? 36.105 -0.752 -14.883 1.00 51.28 83 GLU A CA 1
ATOM 627 C C . GLU A 1 83 ? 36.120 -0.007 -13.550 1.00 51.28 83 GLU A C 1
ATOM 629 O O . GLU A 1 83 ? 35.567 1.082 -13.379 1.00 51.28 83 GLU A O 1
ATOM 634 N N . THR A 1 84 ? 36.647 -0.696 -12.547 1.00 57.72 84 THR A N 1
ATOM 635 C CA . THR A 1 84 ? 36.793 -0.237 -11.178 1.00 57.72 84 THR A CA 1
ATOM 636 C C . THR A 1 84 ? 37.786 0.916 -11.161 1.00 57.72 84 THR A C 1
ATOM 638 O O . THR A 1 84 ? 38.952 0.769 -10.823 1.00 57.72 84 THR A O 1
ATOM 641 N N . GLY A 1 85 ? 37.296 2.110 -11.491 1.00 51.81 85 GLY A N 1
ATOM 642 C CA . GLY A 1 85 ? 37.964 3.393 -11.275 1.00 51.81 85 GLY A CA 1
ATOM 643 C C . GLY A 1 85 ? 38.028 3.801 -9.797 1.00 51.81 85 GLY A C 1
ATOM 644 O O . GLY A 1 85 ? 38.214 4.973 -9.483 1.00 51.81 85 GLY A O 1
ATOM 645 N N . THR A 1 86 ? 37.849 2.860 -8.871 1.00 57.94 86 THR A N 1
ATOM 646 C CA . THR A 1 86 ? 38.191 3.039 -7.463 1.00 57.94 86 THR A CA 1
ATOM 647 C C . THR A 1 86 ? 39.563 2.425 -7.258 1.00 57.94 86 THR A C 1
ATOM 649 O O . THR A 1 86 ? 39.688 1.205 -7.243 1.00 57.94 86 THR A O 1
ATOM 652 N N . GLY A 1 87 ? 40.581 3.278 -7.137 1.00 57.03 87 GLY A N 1
ATOM 653 C CA . GLY A 1 87 ? 41.961 2.895 -6.855 1.00 57.03 87 GLY A CA 1
ATOM 654 C C . GLY A 1 87 ? 42.100 2.212 -5.498 1.00 57.03 87 GLY A C 1
ATOM 655 O O . GLY A 1 87 ? 42.499 2.836 -4.520 1.00 57.03 87 GLY A O 1
ATOM 656 N N . TRP A 1 88 ? 41.782 0.927 -5.462 1.00 54.97 88 TRP A N 1
ATOM 657 C CA . TRP A 1 88 ? 42.252 -0.004 -4.456 1.00 54.97 88 TRP A CA 1
ATOM 658 C C . TRP A 1 88 ? 43.095 -1.027 -5.210 1.00 54.97 88 TRP A C 1
ATOM 660 O O . TRP A 1 88 ? 42.571 -1.659 -6.124 1.00 54.97 88 TRP A O 1
ATOM 670 N N . PRO A 1 89 ? 44.406 -1.116 -4.935 1.00 56.72 89 PRO A N 1
ATOM 671 C CA . PRO A 1 89 ? 45.240 -2.106 -5.589 1.00 56.72 89 PRO A CA 1
ATOM 672 C C . PRO A 1 89 ? 44.731 -3.485 -5.178 1.00 56.72 89 PRO A C 1
ATOM 674 O O . PRO A 1 89 ? 44.703 -3.795 -3.987 1.00 56.72 89 PRO A O 1
ATOM 677 N N . ASP A 1 90 ? 44.312 -4.282 -6.159 1.00 62.81 90 ASP A N 1
ATOM 678 C CA . ASP A 1 90 ? 44.027 -5.694 -5.951 1.00 62.81 90 ASP A CA 1
ATOM 679 C C . ASP A 1 90 ? 45.248 -6.326 -5.268 1.00 62.81 90 ASP A C 1
ATOM 681 O O . ASP A 1 90 ? 46.387 -6.138 -5.701 1.00 62.81 90 ASP A O 1
ATOM 685 N N . GLU A 1 91 ? 45.025 -7.055 -4.175 1.00 57.41 91 GLU A N 1
ATOM 686 C CA . GLU A 1 91 ? 46.060 -7.697 -3.344 1.00 57.41 91 GLU A CA 1
ATOM 687 C C . GLU A 1 91 ? 47.021 -8.606 -4.148 1.00 57.41 91 GLU A C 1
ATOM 689 O O . GLU A 1 91 ? 48.098 -8.970 -3.674 1.00 57.41 91 GLU A O 1
ATOM 694 N N . GLU A 1 92 ? 46.685 -8.899 -5.404 1.00 56.56 92 GLU A N 1
ATOM 695 C CA . GLU A 1 92 ? 47.474 -9.659 -6.368 1.00 56.56 92 GLU A CA 1
ATOM 696 C C . GLU A 1 92 ? 48.791 -8.964 -6.772 1.00 56.56 92 GLU A C 1
ATOM 698 O O . GLU A 1 92 ? 49.827 -9.625 -6.890 1.00 56.56 92 GLU A O 1
ATOM 703 N N . VAL A 1 93 ? 48.817 -7.625 -6.883 1.00 57.16 93 VAL A N 1
ATOM 704 C CA . VAL A 1 93 ? 50.066 -6.887 -7.187 1.00 57.16 93 VAL A CA 1
ATOM 705 C C . VAL A 1 93 ? 51.026 -6.819 -5.995 1.00 57.16 93 VAL A C 1
ATOM 707 O O . VAL A 1 93 ? 52.235 -6.666 -6.190 1.00 57.16 93 VAL A O 1
ATOM 710 N N . ALA A 1 94 ? 50.527 -6.970 -4.764 1.00 55.50 94 ALA A N 1
ATOM 711 C CA . ALA A 1 94 ? 51.373 -7.015 -3.572 1.00 55.50 94 ALA A CA 1
ATOM 712 C C . ALA A 1 94 ? 52.123 -8.356 -3.458 1.00 55.50 94 ALA A C 1
ATOM 714 O O . ALA A 1 94 ? 53.316 -8.369 -3.150 1.00 55.50 94 ALA A O 1
ATOM 715 N N . ASP A 1 95 ? 51.456 -9.467 -3.783 1.00 54.62 95 ASP A N 1
ATOM 716 C CA . ASP A 1 95 ? 52.037 -10.815 -3.719 1.00 54.62 95 ASP A CA 1
ATOM 717 C C . ASP A 1 95 ? 53.030 -11.072 -4.870 1.00 54.62 95 ASP A C 1
ATOM 719 O O . ASP A 1 95 ? 54.071 -11.707 -4.686 1.00 54.62 95 ASP A O 1
ATOM 723 N N . GLN A 1 96 ? 52.778 -10.501 -6.055 1.00 59.62 96 GLN A N 1
ATOM 724 C CA . GLN A 1 96 ? 53.696 -10.621 -7.191 1.00 59.62 96 GLN A CA 1
ATOM 725 C C . GLN A 1 96 ? 55.012 -9.858 -6.965 1.00 59.62 96 GLN A C 1
ATOM 727 O O . GLN A 1 96 ? 56.088 -10.382 -7.254 1.00 59.62 96 GLN A O 1
ATOM 732 N N . LYS A 1 97 ? 54.951 -8.669 -6.351 1.00 54.88 97 LYS A N 1
ATOM 733 C CA . LYS A 1 97 ? 56.142 -7.867 -6.025 1.00 54.88 97 LYS A CA 1
ATOM 734 C C . LYS A 1 97 ? 57.002 -8.505 -4.929 1.00 54.88 97 LYS A C 1
ATOM 736 O O . LYS A 1 97 ? 58.223 -8.385 -4.977 1.00 54.88 97 LYS A O 1
ATOM 741 N N . ALA A 1 98 ? 56.384 -9.2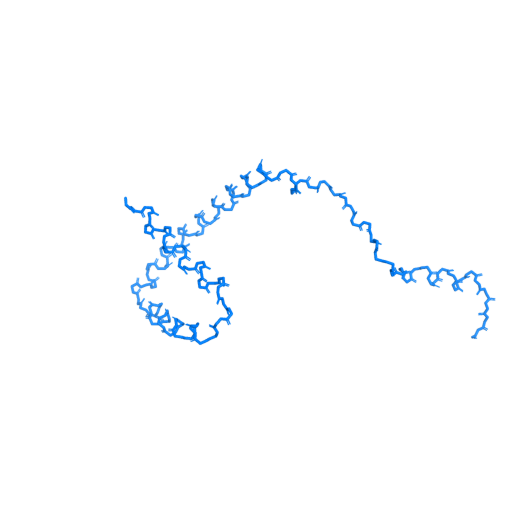21 -3.987 1.00 56.19 98 ALA A N 1
ATOM 742 C CA . ALA A 1 98 ? 57.083 -9.947 -2.924 1.00 56.19 98 ALA A CA 1
ATOM 743 C C . ALA A 1 98 ? 57.846 -11.181 -3.438 1.00 56.19 98 ALA A C 1
ATOM 745 O O . ALA A 1 98 ? 58.887 -11.538 -2.891 1.00 56.19 98 ALA A O 1
ATOM 746 N N . ARG A 1 99 ? 57.361 -11.818 -4.512 1.00 58.88 99 ARG A N 1
ATOM 747 C CA . ARG A 1 99 ? 58.044 -12.955 -5.150 1.00 58.88 99 ARG A CA 1
ATOM 748 C C . ARG A 1 99 ? 59.216 -12.538 -6.034 1.00 58.88 99 ARG A C 1
ATOM 750 O O . ARG A 1 99 ? 60.133 -13.331 -6.227 1.00 58.88 99 ARG A O 1
ATOM 757 N N . GLU A 1 100 ? 59.190 -11.317 -6.562 1.00 60.09 100 GLU A N 1
ATOM 758 C CA . GLU A 1 100 ? 60.227 -10.810 -7.465 1.00 60.09 100 GLU A CA 1
ATOM 759 C C . GLU A 1 100 ? 61.373 -10.107 -6.718 1.00 60.09 100 GLU A C 1
ATOM 761 O O . GLU A 1 100 ? 62.536 -10.238 -7.100 1.00 60.09 100 GLU A O 1
ATOM 766 N N . SER A 1 101 ? 61.097 -9.426 -5.599 1.00 60.38 101 SER A N 1
ATOM 767 C CA . SER A 1 101 ? 62.149 -8.865 -4.748 1.00 60.38 101 SER A CA 1
ATOM 768 C C . SER A 1 101 ? 62.556 -9.861 -3.664 1.00 60.38 101 SER A C 1
ATOM 770 O O . SER A 1 101 ? 62.006 -9.852 -2.564 1.00 60.38 101 SER A O 1
ATOM 772 N N . GLY A 1 102 ? 63.540 -10.709 -3.965 1.00 57.97 102 GLY A N 1
ATOM 773 C CA . GLY A 1 102 ? 64.206 -11.562 -2.980 1.00 57.97 102 GLY A CA 1
ATOM 774 C C . GLY A 1 102 ? 64.912 -10.748 -1.891 1.00 57.97 102 GLY A C 1
ATOM 775 O O . GLY A 1 102 ? 66.120 -10.536 -1.957 1.00 57.97 102 GLY A O 1
ATOM 776 N N . ILE A 1 103 ? 64.167 -10.300 -0.882 1.00 51.50 103 ILE A N 1
ATOM 777 C CA . ILE A 1 103 ? 64.707 -9.666 0.320 1.00 51.50 103 ILE A CA 1
ATOM 778 C C . ILE A 1 103 ? 64.202 -10.473 1.525 1.00 51.50 103 ILE A C 1
ATOM 780 O O . ILE A 1 103 ? 62.996 -10.499 1.767 1.00 51.50 103 ILE A O 1
ATOM 784 N N . PRO A 1 104 ? 65.089 -11.198 2.229 1.00 44.25 104 PRO A N 1
ATOM 785 C CA . PRO A 1 104 ? 64.701 -12.066 3.330 1.00 44.25 104 PRO A CA 1
ATOM 786 C C . PRO A 1 104 ? 64.450 -11.299 4.642 1.00 44.25 104 PRO A C 1
ATOM 788 O O . PRO A 1 104 ? 65.218 -10.400 4.986 1.00 44.25 104 PRO A O 1
ATOM 791 N N . TYR A 1 105 ? 63.438 -11.814 5.357 1.00 55.34 105 TYR A N 1
ATOM 792 C CA . TYR A 1 105 ? 62.946 -11.587 6.732 1.00 55.34 105 TYR A CA 1
ATOM 793 C C . TYR A 1 105 ? 62.228 -10.272 7.048 1.00 55.34 105 TYR A C 1
ATOM 795 O O . TYR A 1 105 ? 62.885 -9.217 7.160 1.00 55.34 105 TYR A O 1
#

Secondary structure (DSSP, 8-state):
-HHHHHHHHHHHHHHHHHTTT-HHHHHHHHHHHHHHHTSHHHHHHHHHHHHHHHHHHHHHHHHHHHHHHHH-GGG----------S----THHHHHHHHHS----

Foldseek 3Di:
DVVVVVVVVVVVVVCCVVVVVDPVVVVVVVVVVVVCCPDVVNVVVCVVVVVVVVVVVVVCCVCCVVVCVVVCVVVPPDDDDPPPPPPDPDCVVVVVVPVVPPDDD